Protein AF-A0A2K3LEF6-F1 (afdb_monomer)

Structure (mmCIF, N/CA/C/O backbone):
data_AF-A0A2K3LEF6-F1
#
_entry.id   AF-A0A2K3LEF6-F1
#
loop_
_atom_site.group_PDB
_atom_site.id
_atom_site.type_symbol
_atom_site.label_atom_id
_atom_site.label_alt_id
_atom_site.label_comp_id
_atom_site.label_asym_id
_atom_site.label_entity_id
_atom_site.label_seq_id
_atom_site.pdbx_PDB_ins_code
_atom_site.Cartn_x
_atom_site.Cartn_y
_atom_site.Cartn_z
_atom_site.occupancy
_atom_site.B_iso_or_equiv
_atom_site.auth_seq_id
_atom_site.auth_comp_id
_atom_site.auth_asym_id
_atom_site.auth_atom_id
_atom_site.pdbx_PDB_model_num
ATOM 1 N N . MET A 1 1 ? -14.401 -4.671 -16.083 1.00 48.75 1 MET A N 1
ATOM 2 C CA . MET A 1 1 ? -14.292 -3.207 -16.278 1.00 48.75 1 MET A CA 1
ATOM 3 C C . MET A 1 1 ? -13.270 -2.954 -17.374 1.00 48.75 1 MET A C 1
ATOM 5 O O . MET A 1 1 ? -12.274 -3.663 -17.400 1.00 48.75 1 MET A O 1
ATOM 9 N N . ALA A 1 2 ? -13.530 -2.035 -18.309 1.00 50.72 2 ALA A N 1
ATOM 10 C CA . ALA A 1 2 ? -12.522 -1.649 -19.299 1.00 50.72 2 ALA A CA 1
ATOM 11 C C . ALA A 1 2 ? -11.337 -0.975 -18.578 1.00 50.72 2 ALA A C 1
ATOM 13 O O . ALA A 1 2 ? -11.585 -0.241 -17.616 1.00 50.72 2 ALA A O 1
ATOM 14 N N . PRO A 1 3 ? -10.079 -1.222 -18.987 1.00 62.19 3 PRO A N 1
ATOM 15 C CA . PRO A 1 3 ? -8.934 -0.554 -18.386 1.00 62.19 3 PRO A CA 1
ATOM 16 C C . PRO A 1 3 ? -9.093 0.958 -18.553 1.00 62.19 3 PRO A C 1
ATOM 18 O O . PRO A 1 3 ? -9.437 1.442 -19.633 1.00 62.19 3 PRO A O 1
ATOM 21 N N . VAL A 1 4 ? -8.872 1.704 -17.471 1.00 70.00 4 VAL A N 1
ATOM 22 C CA . VAL A 1 4 ? -8.804 3.165 -17.532 1.00 70.00 4 VAL A CA 1
ATOM 23 C C . VAL A 1 4 ? -7.712 3.516 -18.542 1.00 70.00 4 VAL A C 1
ATOM 25 O O . VAL A 1 4 ? -6.576 3.065 -18.403 1.00 70.00 4 VAL A O 1
ATOM 28 N N . SER A 1 5 ? -8.060 4.273 -19.584 1.00 82.62 5 SER A N 1
ATOM 29 C CA . SER A 1 5 ? -7.104 4.707 -20.605 1.00 82.62 5 SER A CA 1
ATOM 30 C C . SER A 1 5 ? -6.195 5.779 -20.011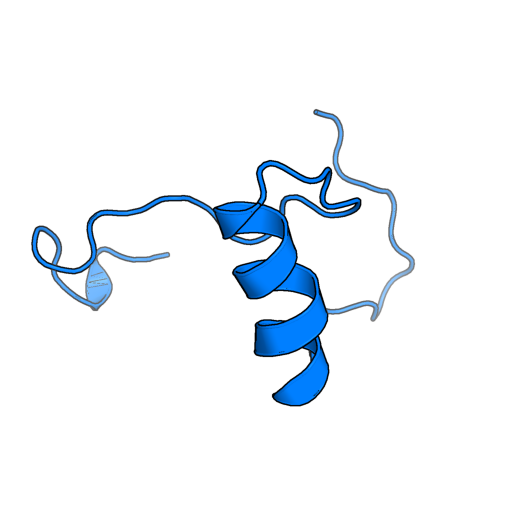 1.00 82.62 5 SER A C 1
ATOM 32 O O . SER A 1 5 ? -6.457 6.975 -20.135 1.00 82.62 5 SER A O 1
ATOM 34 N N . LEU A 1 6 ? -5.149 5.339 -19.320 1.00 86.12 6 LEU A N 1
ATOM 35 C CA . LEU A 1 6 ? -4.136 6.206 -18.739 1.00 86.12 6 LEU A CA 1
ATOM 36 C C . LEU A 1 6 ? -3.100 6.588 -19.809 1.00 86.12 6 LEU A C 1
ATOM 38 O O . LEU A 1 6 ? -2.773 5.762 -20.666 1.00 86.12 6 LEU A O 1
ATOM 42 N N . PRO A 1 7 ? -2.580 7.828 -19.790 1.00 91.94 7 PRO A N 1
ATOM 43 C CA . PRO A 1 7 ? -1.557 8.243 -20.739 1.00 91.94 7 PRO A CA 1
ATOM 44 C C . PRO A 1 7 ? -0.276 7.405 -20.564 1.00 91.94 7 PRO A C 1
ATOM 46 O O . PRO A 1 7 ? 0.032 6.975 -19.445 1.00 91.94 7 PRO A O 1
ATOM 49 N N . PRO A 1 8 ? 0.509 7.190 -21.638 1.00 93.19 8 PRO A N 1
ATOM 50 C CA . PRO A 1 8 ? 1.797 6.513 -21.540 1.00 93.19 8 PRO A CA 1
ATOM 51 C C . PRO A 1 8 ? 2.692 7.142 -20.466 1.00 93.19 8 PRO A C 1
ATOM 53 O O . PRO A 1 8 ? 2.815 8.362 -20.380 1.00 93.19 8 PRO A O 1
ATOM 56 N N . GLY A 1 9 ? 3.319 6.299 -19.647 1.00 92.81 9 GLY A N 1
ATOM 57 C CA . GLY A 1 9 ? 4.172 6.733 -18.537 1.00 92.81 9 GLY A CA 1
ATOM 58 C C . GLY A 1 9 ? 3.449 6.883 -17.197 1.00 92.81 9 GLY A C 1
ATOM 59 O O . GLY A 1 9 ? 4.122 6.906 -16.168 1.00 92.81 9 GLY A O 1
ATOM 60 N N . PHE A 1 10 ? 2.112 6.896 -17.169 1.00 90.69 10 PHE A N 1
ATOM 61 C CA . PHE A 1 10 ? 1.372 6.821 -15.911 1.00 90.69 10 PHE A CA 1
ATOM 62 C C . PHE A 1 10 ? 1.573 5.446 -15.264 1.00 90.69 10 PHE A C 1
ATOM 64 O O . PHE A 1 10 ? 1.409 4.408 -15.910 1.00 90.69 10 PHE A O 1
ATOM 71 N N . ARG A 1 11 ? 1.947 5.433 -13.984 1.00 92.25 11 ARG A N 1
ATOM 72 C CA . ARG A 1 11 ? 2.199 4.215 -13.209 1.00 92.25 11 ARG A CA 1
ATOM 73 C C . ARG A 1 11 ? 1.597 4.353 -11.826 1.00 92.25 11 ARG A C 1
ATOM 75 O O . ARG A 1 11 ? 1.492 5.449 -11.285 1.00 92.25 11 ARG A O 1
ATOM 82 N N . PHE A 1 12 ? 1.250 3.216 -11.244 1.00 93.25 12 PHE A N 1
ATOM 83 C CA . PHE A 1 12 ? 0.910 3.152 -9.837 1.00 93.25 12 PHE A CA 1
ATOM 84 C C . PHE A 1 12 ? 2.184 3.337 -9.003 1.00 93.25 12 PHE A C 1
ATOM 86 O O . PHE A 1 12 ? 3.044 2.460 -8.976 1.00 93.25 12 PHE A O 1
ATOM 93 N N . HIS A 1 13 ? 2.325 4.507 -8.385 1.00 95.62 13 HIS A N 1
ATOM 94 C CA . HIS A 1 13 ? 3.451 4.850 -7.516 1.00 95.62 13 HIS A CA 1
ATOM 95 C C . HIS A 1 13 ? 2.964 5.714 -6.339 1.00 95.62 13 HIS A C 1
ATOM 97 O O . HIS A 1 13 ? 3.293 6.898 -6.270 1.00 95.62 13 HIS A O 1
ATOM 103 N N . PRO A 1 14 ? 2.091 5.165 -5.474 1.00 95.50 14 PRO A N 1
ATOM 104 C CA . PRO A 1 14 ? 1.547 5.908 -4.346 1.00 95.50 14 PRO A CA 1
ATOM 105 C C . PRO A 1 14 ? 2.611 6.142 -3.268 1.00 95.50 14 PRO A C 1
ATOM 107 O O . PRO A 1 14 ? 3.537 5.350 -3.095 1.00 95.50 14 PRO A O 1
ATOM 110 N N . THR A 1 15 ? 2.419 7.199 -2.495 1.00 98.19 15 THR A N 1
ATOM 111 C CA . THR A 1 15 ? 3.086 7.418 -1.209 1.00 98.19 15 THR A CA 1
ATOM 112 C C . THR A 1 15 ? 2.499 6.515 -0.116 1.00 98.19 15 THR A C 1
ATOM 114 O O . THR A 1 15 ? 1.371 6.024 -0.229 1.00 98.19 15 THR A O 1
ATOM 117 N N . ASP A 1 16 ? 3.225 6.347 0.992 1.00 98.38 16 ASP A N 1
ATOM 118 C CA . ASP A 1 16 ? 2.732 5.612 2.168 1.00 98.38 16 ASP A CA 1
ATOM 119 C C . ASP A 1 16 ? 1.415 6.194 2.704 1.00 98.38 16 ASP A C 1
ATOM 121 O O . ASP A 1 16 ? 0.494 5.461 3.079 1.00 98.38 16 ASP A O 1
ATOM 125 N N . GLU A 1 17 ? 1.292 7.525 2.704 1.00 98.38 17 GLU A N 1
ATOM 126 C CA . GLU A 1 17 ? 0.073 8.202 3.135 1.00 98.38 17 GLU A CA 1
ATOM 127 C C . GLU A 1 17 ? -1.111 7.863 2.224 1.00 98.38 17 GLU A C 1
ATOM 129 O O . GLU A 1 17 ? -2.206 7.592 2.722 1.00 98.38 17 GLU A O 1
ATOM 134 N N . GLU A 1 18 ? -0.912 7.817 0.908 1.00 96.88 18 GLU A N 1
ATOM 135 C CA . GLU A 1 18 ? -1.961 7.435 -0.040 1.00 96.88 18 GLU A CA 1
ATOM 136 C C . GLU A 1 18 ? -2.351 5.961 0.120 1.00 96.88 18 GLU A C 1
ATOM 138 O O . GLU A 1 18 ? -3.546 5.645 0.156 1.00 96.88 18 GLU A O 1
ATOM 143 N N . LEU A 1 19 ? -1.382 5.056 0.297 1.00 97.31 19 LEU A N 1
ATOM 144 C CA . LEU A 1 19 ? -1.650 3.636 0.555 1.00 97.31 19 LEU A CA 1
ATOM 145 C C . LEU A 1 19 ? -2.544 3.443 1.786 1.00 97.31 19 LEU A C 1
ATOM 147 O O . LEU A 1 19 ? -3.551 2.729 1.730 1.00 97.31 19 LEU A O 1
ATOM 151 N N . VAL A 1 20 ? -2.221 4.114 2.890 1.00 97.31 20 VAL A N 1
ATOM 152 C CA . VAL A 1 20 ? -2.971 3.963 4.141 1.00 97.31 20 VAL A CA 1
ATOM 153 C C . VAL A 1 20 ? -4.281 4.748 4.101 1.00 97.31 20 VAL A C 1
ATOM 155 O O . VAL A 1 20 ? -5.355 4.195 4.352 1.00 97.31 20 VAL A O 1
ATOM 158 N N . SER A 1 21 ? -4.218 6.049 3.824 1.00 96.00 21 SER A N 1
ATOM 159 C CA . SER A 1 21 ? -5.356 6.954 3.994 1.00 96.00 21 SER A CA 1
ATOM 160 C C . SER A 1 21 ? -6.355 6.900 2.846 1.00 96.00 21 SER A C 1
ATOM 162 O O . SER A 1 21 ? -7.554 7.054 3.099 1.00 96.00 21 SER A O 1
ATOM 164 N N . TYR A 1 22 ? -5.903 6.659 1.614 1.00 96.00 22 TYR A N 1
ATOM 165 C CA . TYR A 1 22 ? -6.805 6.495 0.479 1.00 96.00 22 TYR A CA 1
ATOM 166 C C . TYR A 1 22 ? -7.203 5.029 0.306 1.00 96.00 22 TYR A C 1
ATOM 168 O O . TYR A 1 22 ? -8.386 4.731 0.426 1.00 96.00 22 TYR A O 1
ATOM 176 N N . TYR A 1 23 ? -6.272 4.099 0.085 1.00 96.81 23 TYR A N 1
ATOM 177 C CA . TYR A 1 23 ? -6.646 2.724 -0.280 1.00 96.81 23 TYR A CA 1
ATOM 178 C C . TYR A 1 23 ? -7.154 1.909 0.914 1.00 96.81 23 TYR A C 1
ATOM 180 O O . TYR A 1 23 ? -8.313 1.480 0.924 1.00 96.81 23 TYR A O 1
ATOM 188 N N . LEU A 1 24 ? -6.329 1.730 1.950 1.00 96.75 24 LEU A N 1
ATOM 189 C CA . LEU A 1 24 ? -6.670 0.858 3.076 1.00 96.75 24 LEU A CA 1
ATOM 190 C C . LEU A 1 24 ? -7.875 1.385 3.867 1.00 96.75 24 LEU A C 1
ATOM 192 O O . LEU A 1 24 ? -8.856 0.661 4.052 1.00 96.75 24 LEU A O 1
ATOM 196 N N . LYS A 1 25 ? -7.849 2.657 4.292 1.00 97.38 25 LYS A N 1
ATOM 197 C CA . LYS A 1 25 ? -8.959 3.258 5.055 1.00 97.38 25 LYS A CA 1
ATOM 198 C C . LYS A 1 25 ? -10.275 3.267 4.275 1.00 97.38 25 LYS A C 1
ATOM 200 O O . LYS A 1 25 ? -11.327 3.111 4.891 1.00 97.38 25 LYS A O 1
ATOM 205 N N . ARG A 1 26 ? -10.275 3.462 2.951 1.00 96.62 26 ARG A N 1
ATOM 206 C CA . ARG A 1 26 ? -11.524 3.386 2.169 1.00 96.62 26 ARG A CA 1
ATOM 207 C C . ARG A 1 26 ? -12.043 1.961 2.096 1.00 96.62 26 ARG A C 1
ATOM 209 O O . ARG A 1 26 ? -13.232 1.771 2.346 1.00 96.62 26 ARG A O 1
ATOM 216 N N . LYS A 1 27 ? -11.161 0.989 1.847 1.00 95.69 27 LYS A N 1
ATOM 217 C CA . LYS A 1 27 ? -11.516 -0.431 1.773 1.00 95.69 27 LYS A CA 1
ATOM 218 C C . LYS A 1 27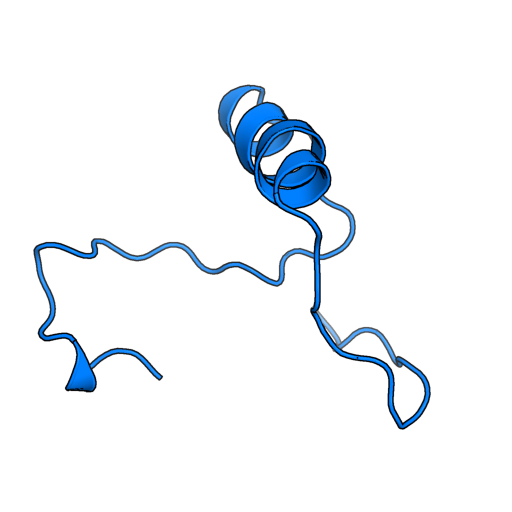 ? -12.215 -0.917 3.043 1.00 95.69 27 LYS A C 1
ATOM 220 O O . LYS A 1 27 ? -13.326 -1.427 2.962 1.00 95.69 27 LYS A O 1
ATOM 225 N N . ILE A 1 28 ? -11.622 -0.676 4.217 1.00 97.06 28 ILE A N 1
ATOM 226 C CA . ILE A 1 28 ? -12.202 -1.114 5.504 1.00 97.06 28 ILE A CA 1
ATOM 227 C C . ILE A 1 28 ? -13.532 -0.422 5.838 1.00 97.06 28 ILE A C 1
ATOM 229 O O . ILE A 1 28 ? -14.343 -0.967 6.575 1.00 97.06 28 ILE A O 1
ATOM 233 N N . ASN A 1 29 ? -13.765 0.775 5.292 1.00 97.50 29 ASN A N 1
ATOM 234 C CA . ASN A 1 29 ? -14.998 1.540 5.486 1.00 97.50 29 ASN A CA 1
ATOM 235 C C . ASN A 1 29 ? -16.033 1.299 4.371 1.00 97.50 29 ASN A C 1
ATOM 237 O O . ASN A 1 29 ? -17.017 2.035 4.299 1.00 97.50 29 ASN A O 1
ATOM 241 N N . GLY A 1 30 ? -15.793 0.348 3.458 1.00 94.50 30 GLY A N 1
ATOM 242 C CA . GLY A 1 30 ? -16.681 0.067 2.324 1.00 94.50 30 GLY A CA 1
ATOM 243 C C . GLY A 1 30 ? -16.855 1.247 1.359 1.00 94.50 30 GLY A C 1
ATOM 244 O O . GLY A 1 30 ? -17.870 1.352 0.674 1.00 94.50 30 GLY A O 1
ATOM 245 N N . ARG A 1 31 ? -15.898 2.181 1.326 1.00 95.38 31 ARG A N 1
ATOM 246 C CA . ARG A 1 31 ? -15.949 3.354 0.445 1.00 95.38 31 ARG A CA 1
ATOM 247 C C . ARG A 1 31 ? -15.401 2.998 -0.930 1.00 95.38 31 ARG A C 1
ATOM 249 O O . ARG A 1 31 ? -14.399 2.299 -1.042 1.00 95.38 31 ARG A O 1
ATOM 256 N N . ARG A 1 32 ? -16.003 3.574 -1.972 1.00 92.50 32 ARG A N 1
ATOM 257 C CA . ARG A 1 32 ? -15.537 3.423 -3.355 1.00 92.50 32 ARG A CA 1
ATOM 258 C C . ARG A 1 32 ? -14.088 3.905 -3.513 1.00 92.50 32 ARG A C 1
ATOM 260 O O . ARG A 1 32 ? -13.727 4.990 -3.032 1.00 92.50 32 ARG A O 1
ATOM 267 N N . ILE A 1 33 ? -13.301 3.100 -4.220 1.00 92.81 33 ILE A N 1
ATOM 268 C CA . ILE A 1 33 ? -11.941 3.389 -4.681 1.00 92.81 33 ILE A CA 1
ATOM 269 C C . ILE A 1 33 ? -12.045 3.626 -6.191 1.00 92.81 33 ILE A C 1
ATOM 271 O O . ILE A 1 33 ? -12.663 2.835 -6.897 1.00 92.81 33 ILE A O 1
ATOM 275 N N . GLU A 1 34 ? -11.532 4.751 -6.688 1.00 85.88 34 GLU A N 1
ATOM 276 C CA . GLU A 1 34 ? -11.717 5.129 -8.101 1.00 85.88 34 GLU A CA 1
ATOM 277 C C . GLU A 1 34 ? -10.917 4.234 -9.052 1.00 85.88 34 GLU A C 1
ATOM 279 O O . GLU A 1 34 ? -11.360 3.960 -10.166 1.00 85.88 34 GLU A O 1
ATO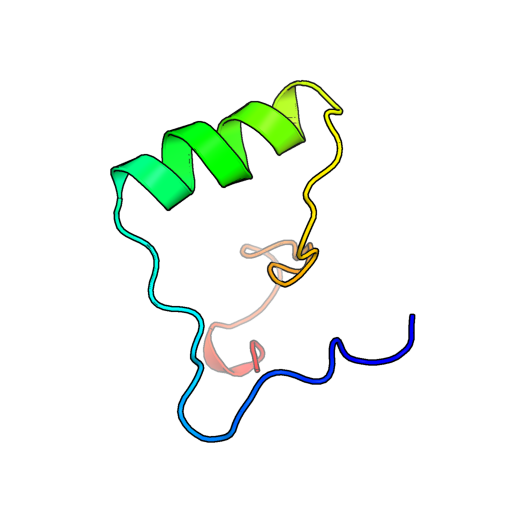M 284 N N . LEU A 1 35 ? -9.768 3.747 -8.582 1.00 83.38 35 LEU A N 1
ATOM 285 C CA . LEU A 1 35 ? -8.885 2.826 -9.284 1.00 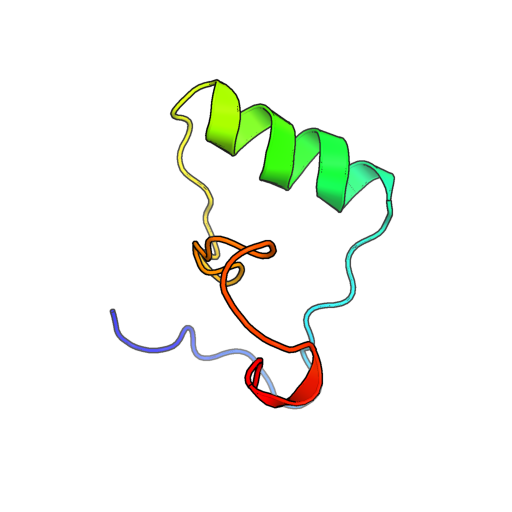83.38 35 LEU A CA 1
ATOM 286 C C . LEU A 1 35 ? -8.768 1.534 -8.466 1.00 83.38 35 LEU A C 1
ATOM 288 O O . LEU A 1 35 ? -7.958 1.446 -7.542 1.00 83.38 35 LEU A O 1
ATOM 292 N N . GLU A 1 36 ? -9.579 0.527 -8.792 1.00 82.88 36 GLU A N 1
ATOM 293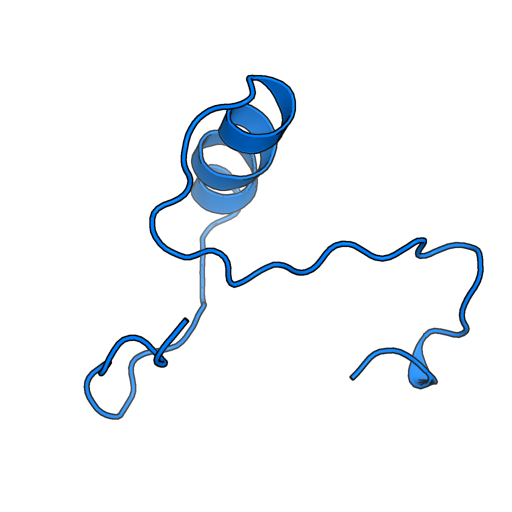 C CA . GLU A 1 36 ? -9.514 -0.821 -8.201 1.00 82.88 36 GLU A CA 1
ATOM 294 C C . GLU A 1 36 ? -8.303 -1.601 -8.745 1.00 82.88 36 GLU A C 1
ATOM 296 O O . GLU A 1 36 ? -8.433 -2.599 -9.447 1.00 82.88 36 GLU A O 1
ATOM 301 N N . ILE A 1 37 ? -7.101 -1.091 -8.471 1.00 89.44 37 ILE A N 1
ATOM 302 C CA . ILE A 1 37 ? -5.836 -1.626 -8.991 1.00 89.44 37 ILE A CA 1
ATOM 303 C C . ILE A 1 37 ? -5.181 -2.657 -8.061 1.00 89.44 37 ILE A C 1
ATOM 305 O O . ILE A 1 37 ? -4.327 -3.415 -8.504 1.00 89.44 37 ILE A O 1
ATOM 309 N N . ILE A 1 38 ? -5.574 -2.694 -6.781 1.00 92.94 38 ILE A N 1
ATOM 310 C CA . ILE A 1 38 ? -5.040 -3.629 -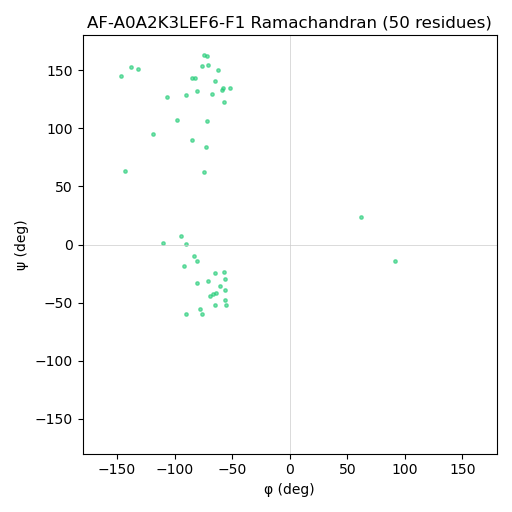5.781 1.00 92.94 38 ILE A CA 1
ATOM 311 C C . ILE A 1 38 ? -6.009 -4.819 -5.654 1.00 92.94 38 ILE A C 1
ATOM 313 O O . ILE A 1 38 ? -7.089 -4.639 -5.080 1.00 92.94 38 ILE A O 1
ATOM 317 N N . PRO A 1 39 ? -5.663 -6.015 -6.168 1.00 91.62 39 PRO A N 1
ATOM 318 C CA . PRO A 1 39 ? -6.520 -7.195 -6.078 1.00 91.62 39 PRO A CA 1
ATOM 319 C C . PRO A 1 39 ? -6.579 -7.767 -4.653 1.00 91.62 39 PRO A C 1
ATOM 321 O O . PRO A 1 39 ? -5.735 -7.485 -3.802 1.00 91.62 39 PRO A O 1
ATOM 324 N N . GLU A 1 40 ? -7.588 -8.598 -4.393 1.00 92.31 40 GLU A N 1
ATOM 325 C CA . GLU A 1 40 ? -7.697 -9.374 -3.155 1.00 92.31 40 GLU A CA 1
ATOM 326 C C . GLU A 1 40 ? -7.018 -10.728 -3.298 1.00 92.31 40 GLU A C 1
ATOM 328 O O . GLU A 1 40 ? -7.298 -11.473 -4.234 1.00 92.31 40 GLU A O 1
ATOM 333 N N . VAL A 1 41 ? -6.144 -11.052 -2.349 1.00 93.00 41 VAL A N 1
ATOM 334 C CA . VAL A 1 41 ? -5.442 -12.332 -2.293 1.00 93.00 41 VAL A CA 1
ATOM 335 C C . VAL A 1 41 ? -5.215 -12.733 -0.840 1.00 93.00 41 VAL A C 1
ATOM 337 O O . VAL A 1 41 ? -4.982 -11.890 0.028 1.00 93.00 41 VAL A O 1
ATOM 340 N N . ASP A 1 42 ? -5.290 -14.033 -0.575 1.00 94.88 42 ASP A N 1
ATOM 341 C CA . ASP A 1 42 ? -4.875 -14.609 0.699 1.00 94.88 42 ASP A CA 1
ATOM 342 C C .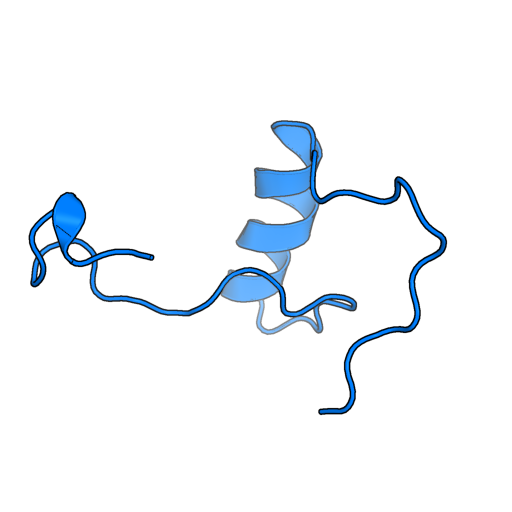 ASP A 1 42 ? -3.364 -14.862 0.663 1.00 94.88 42 ASP A C 1
ATOM 344 O O . ASP A 1 42 ? -2.906 -15.919 0.230 1.00 94.88 42 ASP A O 1
ATOM 348 N N . LEU A 1 43 ? -2.592 -13.856 1.084 1.00 94.88 43 LEU A N 1
ATOM 349 C CA . LEU A 1 43 ? -1.125 -13.852 0.998 1.00 94.88 43 LEU A CA 1
ATOM 350 C C . LEU A 1 43 ? -0.460 -15.038 1.709 1.00 94.88 43 LEU A C 1
ATOM 352 O O . LEU A 1 43 ? 0.660 -15.393 1.367 1.00 94.88 43 LEU A O 1
ATOM 356 N N . TYR A 1 44 ? -1.125 -15.647 2.695 1.00 95.56 44 TYR A N 1
ATOM 357 C CA . TYR A 1 44 ? -0.566 -16.755 3.473 1.00 95.56 44 TYR A CA 1
ATOM 358 C C . TYR A 1 44 ? -0.861 -18.137 2.874 1.00 95.56 44 TYR A C 1
ATOM 360 O O . TYR A 1 44 ? -0.466 -19.147 3.457 1.00 95.56 44 TYR A O 1
ATOM 368 N N . LYS A 1 45 ? -1.562 -18.204 1.736 1.00 96.50 45 LYS A N 1
ATOM 369 C CA . LYS A 1 45 ? -1.901 -19.459 1.040 1.00 96.50 45 LYS A CA 1
ATOM 370 C C . LYS A 1 45 ? -1.161 -19.664 -0.280 1.00 96.50 45 LYS A C 1
ATOM 372 O O . LYS A 1 45 ? -1.416 -20.659 -0.955 1.00 96.50 45 LYS A O 1
ATOM 377 N N . CYS A 1 46 ? -0.290 -18.741 -0.657 1.00 94.69 46 CYS A N 1
ATOM 378 C CA . CYS A 1 46 ? 0.480 -18.791 -1.893 1.00 94.69 46 CYS A CA 1
ATOM 379 C C . CYS A 1 46 ? 1.949 -18.501 -1.608 1.00 94.69 46 CYS A C 1
ATOM 381 O O . CYS A 1 46 ? 2.270 -17.756 -0.677 1.00 94.69 46 CYS A O 1
ATOM 383 N N . GLU A 1 47 ? 2.833 -19.054 -2.430 1.00 95.81 47 GLU A N 1
ATOM 384 C CA . GLU A 1 47 ? 4.241 -18.697 -2.362 1.00 95.81 47 GLU A CA 1
ATOM 385 C C . GLU A 1 47 ? 4.467 -17.317 -3.000 1.00 95.81 47 GLU A C 1
ATOM 387 O O . GLU A 1 47 ? 3.719 -16.913 -3.895 1.00 95.81 47 GLU A O 1
ATOM 392 N N . PRO A 1 48 ? 5.510 -16.570 -2.597 1.00 95.06 48 PRO A N 1
ATOM 393 C CA . PRO A 1 48 ? 5.766 -15.236 -3.140 1.00 95.06 48 PRO A CA 1
ATOM 394 C C . PRO A 1 48 ? 5.917 -15.187 -4.667 1.00 95.06 48 PRO A C 1
ATOM 396 O O . PRO A 1 48 ? 5.589 -14.173 -5.271 1.00 95.06 48 PRO A O 1
ATOM 399 N N . TRP A 1 49 ? 6.408 -16.260 -5.293 1.00 94.94 49 TRP A N 1
ATOM 400 C CA . TRP A 1 49 ? 6.566 -16.361 -6.751 1.00 94.94 49 TRP A CA 1
ATOM 401 C C . TRP A 1 49 ? 5.289 -16.784 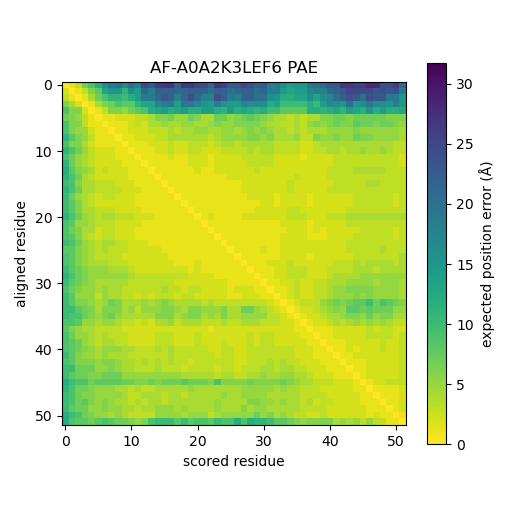-7.487 1.00 94.94 49 TRP A C 1
ATOM 403 O O . TRP A 1 49 ? 5.259 -16.731 -8.714 1.00 94.94 49 TRP A O 1
ATOM 413 N N . ASP A 1 50 ? 4.251 -17.206 -6.763 1.00 93.25 50 ASP A N 1
ATOM 414 C CA . ASP A 1 50 ? 2.931 -17.466 -7.342 1.00 93.25 50 ASP A CA 1
ATOM 415 C C . ASP A 1 50 ? 2.139 -16.160 -7.534 1.00 93.25 50 ASP A C 1
ATOM 417 O O . ASP A 1 50 ? 1.120 -16.141 -8.230 1.00 93.25 50 ASP A O 1
ATOM 421 N N . LEU A 1 51 ? 2.594 -15.066 -6.912 1.00 90.81 51 LEU A N 1
ATOM 422 C CA . LEU A 1 51 ? 2.034 -13.734 -7.098 1.00 90.81 51 LEU A CA 1
ATOM 423 C C . LEU A 1 51 ? 2.589 -13.107 -8.396 1.00 90.81 51 LEU A C 1
ATOM 425 O O . LEU A 1 51 ? 3.801 -13.156 -8.615 1.00 90.81 51 LEU A O 1
ATOM 429 N N . PRO A 1 52 ? 1.720 -12.542 -9.259 1.00 86.75 52 PRO A N 1
ATOM 430 C CA . PRO A 1 52 ? 2.112 -11.927 -10.530 1.00 86.75 52 PRO A CA 1
ATOM 431 C C . PRO A 1 52 ? 2.908 -10.624 -10.381 1.00 86.75 52 PRO A C 1
ATOM 433 O O . PRO A 1 52 ? 2.782 -9.946 -9.334 1.00 86.75 52 PRO A O 1
#

InterPro domains:
  IPR003441 NAC domain [PF02365] (7-52)
  IPR003441 NAC domain [PS51005] (6-52)
  IPR036093 NAC domain superfamily [G3DSA:2.170.150.80] (15-52)
  IPR036093 NAC domain superfamily [SSF101941] (4-52)

Organism: Trifolium pratense (NCBI:txid57577)

Secondary structure (DSSP, 8-state):
-PPP-PPTT------HHIIIIIIIHHHHTT---S---S----GGGS-GGG--

Foldseek 3Di:
DPPDPDPPPDDPDDDPCCCVVPPVVCVVVVHDRPDPPDDDDPPVVDDPVVPD

Sequence (52 aa):
MAPVSLPPGFRFHPTDEELVSYYLKRKINGRRIELEIIPEVDLYKCEPWDLP

Solvent-accessible surface area (backbone atoms only — not comparable to full-atom values): 3766 Å² total; per-residue (Å²): 129,82,80,80,90,68,62,92,88,71,71,96,76,76,51,74,64,45,49,47,66,53,51,47,52,24,54,81,67,76,43,89,65,97,72,85,77,77,82,92,74,68,73,92,79,53,58,82,84,75,55,133

Radius of gyration: 13.34 Å; Cα contacts (8 Å, |Δi|>4): 14; chains: 1; bounding box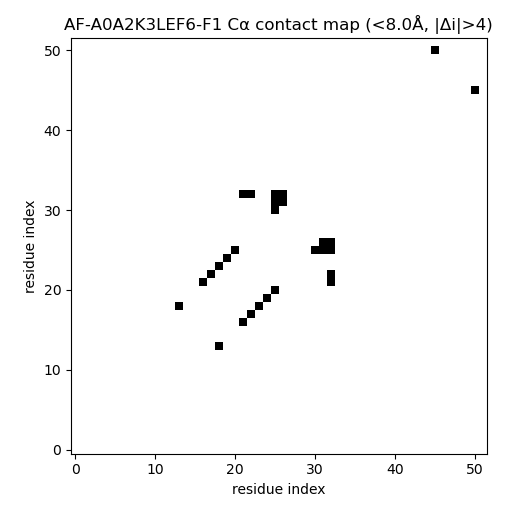: 23×28×27 Å

Nearest PDB structures (foldseek):
  1ut7-assembly1_A  TM=9.217E-01  e=5.224E-03  Arabidopsis thaliana
  1ut4-assembly1_A  TM=8.316E-01  e=1.046E-02  Arabidopsis thaliana

Mean predicted aligned error: 4.5 Å

pLDDT: mean 90.8, std 10.53, range [48.75, 98.38]